Protein AF-A0AAE9Z186-F1 (afdb_monomer)

Mean predicted aligned error: 13.54 Å

Organism: NCBI:txid137584

Foldseek 3Di:
DPPPPVPVVVVVVVVVVVVPPVPLADDPVVVVVLVVVLVVLVVVLVVCPPPVVSNVVSVVCSCVSPPPVCVVVVVVNCVRCVCVVVVVVVVVVVVVVVVVD

Structure (mmCIF, N/CA/C/O backbone):
data_AF-A0AAE9Z186-F1
#
_entry.id   AF-A0AAE9Z186-F1
#
loop_
_atom_site.group_PDB
_atom_site.id
_atom_site.type_symbol
_atom_site.label_atom_id
_atom_site.label_alt_id
_atom_site.label_comp_id
_atom_site.label_asym_id
_atom_site.label_entity_id
_atom_site.label_seq_id
_atom_site.pdbx_PDB_ins_code
_atom_site.Cartn_x
_atom_site.Cartn_y
_atom_site.Cartn_z
_atom_site.occupancy
_atom_site.B_iso_or_equiv
_atom_site.auth_seq_id
_atom_site.auth_comp_id
_atom_site.auth_asym_id
_atom_site.auth_atom_id
_atom_site.pdbx_PDB_model_num
ATOM 1 N N . MET A 1 1 ? 12.172 41.454 -41.026 1.00 46.22 1 MET A N 1
ATOM 2 C CA . MET A 1 1 ? 11.458 40.318 -40.397 1.00 46.22 1 MET A CA 1
ATOM 3 C C . MET A 1 1 ? 12.463 39.201 -40.110 1.00 46.22 1 MET A C 1
ATOM 5 O O . MET A 1 1 ? 12.805 38.477 -41.027 1.00 46.22 1 MET A O 1
ATOM 9 N N . LYS A 1 2 ? 13.048 39.129 -38.901 1.00 54.12 2 LYS A N 1
ATOM 10 C CA . LYS A 1 2 ? 14.078 38.118 -38.538 1.00 54.12 2 LYS A CA 1
ATOM 11 C C . LYS A 1 2 ? 14.014 37.647 -37.068 1.00 54.12 2 LYS A C 1
ATOM 13 O O . LYS A 1 2 ? 14.946 37.026 -36.5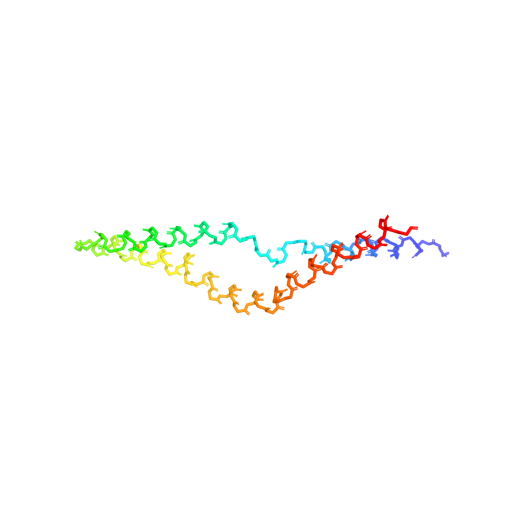84 1.00 54.12 2 LYS A O 1
ATOM 18 N N . LYS A 1 3 ? 12.929 37.945 -36.336 1.00 55.31 3 LYS A N 1
ATOM 19 C CA . LYS A 1 3 ? 12.795 37.603 -34.900 1.00 55.31 3 LYS A CA 1
ATOM 20 C C . LYS A 1 3 ? 12.106 36.252 -34.640 1.00 55.31 3 LYS A C 1
ATOM 22 O O . LYS A 1 3 ? 12.105 35.783 -33.513 1.00 55.31 3 LYS A O 1
ATOM 27 N N . SER A 1 4 ? 11.556 35.617 -35.679 1.00 55.81 4 SER A N 1
ATOM 28 C CA . SER A 1 4 ? 10.739 34.399 -35.540 1.00 55.81 4 SER A CA 1
ATOM 29 C C . SER A 1 4 ? 11.536 33.088 -35.494 1.00 55.81 4 SER A C 1
ATOM 31 O O . SER A 1 4 ? 10.965 32.047 -35.197 1.00 55.81 4 SER A O 1
ATOM 33 N N . VAL A 1 5 ? 12.844 33.117 -35.781 1.00 57.84 5 VAL A N 1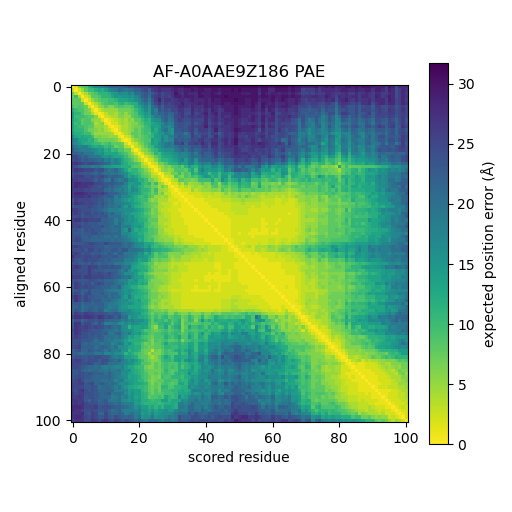
ATOM 34 C CA . VAL A 1 5 ? 13.667 31.897 -35.940 1.00 57.84 5 VAL A CA 1
ATOM 35 C C . VAL A 1 5 ? 14.163 31.341 -34.594 1.00 57.84 5 VAL A C 1
ATOM 37 O O . VAL A 1 5 ? 14.453 30.157 -34.484 1.00 57.84 5 VAL A O 1
ATOM 40 N N . LEU A 1 6 ? 14.184 32.159 -33.536 1.00 57.72 6 LEU A N 1
ATOM 41 C CA . LEU A 1 6 ? 14.652 31.761 -32.198 1.00 57.72 6 LEU A CA 1
ATOM 42 C C . LEU A 1 6 ? 13.579 31.104 -31.310 1.00 57.72 6 LEU A C 1
ATOM 44 O O . LEU A 1 6 ? 13.909 30.590 -30.247 1.00 57.72 6 LEU A O 1
ATOM 48 N N . VAL A 1 7 ? 12.308 31.100 -31.722 1.00 61.34 7 VAL A N 1
ATOM 49 C CA . VAL A 1 7 ? 11.203 30.573 -30.895 1.00 61.34 7 VAL A CA 1
ATOM 50 C C . VAL A 1 7 ? 11.075 29.046 -31.015 1.00 61.34 7 VAL A C 1
ATOM 52 O O . VAL A 1 7 ? 10.743 28.370 -30.046 1.00 61.34 7 VAL A O 1
ATOM 55 N N . VAL A 1 8 ? 11.403 28.487 -32.183 1.00 64.19 8 VAL A N 1
ATOM 56 C CA . VAL A 1 8 ? 11.242 27.054 -32.493 1.00 64.19 8 VAL A CA 1
ATOM 57 C C . VAL A 1 8 ? 12.179 26.133 -31.685 1.00 64.19 8 VAL A C 1
ATOM 59 O O . VAL A 1 8 ? 11.689 25.130 -31.166 1.00 64.19 8 VAL A O 1
ATOM 62 N N . PRO A 1 9 ? 13.481 26.444 -31.493 1.00 64.06 9 PRO A N 1
ATOM 63 C CA . PRO A 1 9 ? 14.376 25.572 -30.724 1.00 64.06 9 PRO A CA 1
ATOM 64 C C . PRO A 1 9 ? 14.013 25.519 -29.234 1.00 64.06 9 PRO A C 1
ATOM 66 O O . PRO A 1 9 ? 14.160 24.483 -28.594 1.00 64.06 9 PRO A O 1
ATOM 69 N N . SER A 1 10 ? 13.497 26.627 -28.692 1.00 62.97 10 SER A N 1
ATOM 70 C CA . SER A 1 10 ? 13.111 26.743 -27.280 1.00 62.97 10 SER A CA 1
ATOM 71 C C . SER A 1 10 ? 11.877 25.895 -26.947 1.00 62.97 10 SER A C 1
ATOM 73 O O . SER A 1 10 ? 11.783 25.315 -25.868 1.00 62.97 10 SER A O 1
ATOM 75 N N . LEU A 1 11 ? 10.952 25.754 -27.902 1.00 67.56 11 LEU A N 1
ATOM 76 C CA . LEU A 1 11 ? 9.772 24.909 -27.738 1.00 67.56 11 LEU A CA 1
ATOM 77 C C . LEU A 1 11 ? 10.150 23.418 -27.696 1.00 67.56 11 LEU A C 1
ATOM 79 O O . LEU A 1 11 ? 9.680 22.696 -26.826 1.00 67.56 11 LEU A O 1
ATOM 83 N N . LEU A 1 12 ? 11.061 22.967 -28.563 1.00 66.56 12 LEU A N 1
ATOM 84 C CA . LEU A 1 12 ? 11.516 21.568 -28.601 1.00 66.56 12 LEU A CA 1
ATOM 85 C C . LEU A 1 12 ? 12.202 21.121 -27.296 1.00 66.56 12 LEU A C 1
ATOM 87 O O . LEU A 1 12 ? 12.007 19.988 -26.863 1.00 66.56 12 LEU A O 1
ATOM 91 N N . LEU A 1 13 ? 12.940 22.019 -26.635 1.00 67.25 13 LEU A N 1
ATOM 92 C CA . LEU A 1 13 ? 13.570 21.758 -25.334 1.00 67.25 13 LEU A CA 1
ATOM 93 C C . LEU A 1 13 ? 12.545 21.569 -24.203 1.00 67.25 13 LEU A C 1
ATOM 95 O O . LEU A 1 13 ? 12.767 20.759 -23.307 1.00 67.25 13 LEU A O 1
ATOM 99 N N . MET A 1 14 ? 11.403 22.263 -24.260 1.00 65.38 14 MET A N 1
ATOM 100 C CA . MET A 1 14 ? 10.333 22.121 -23.264 1.00 65.38 14 MET A CA 1
ATOM 101 C C . MET A 1 14 ? 9.558 20.803 -23.415 1.00 65.38 14 MET A C 1
ATOM 103 O O . MET A 1 14 ? 9.147 20.220 -22.414 1.00 65.38 14 MET A O 1
ATOM 107 N N . LEU A 1 15 ? 9.390 20.293 -24.642 1.00 63.56 15 LEU A N 1
ATOM 108 C CA . LEU A 1 15 ? 8.703 19.015 -24.880 1.00 63.56 15 LEU A CA 1
ATOM 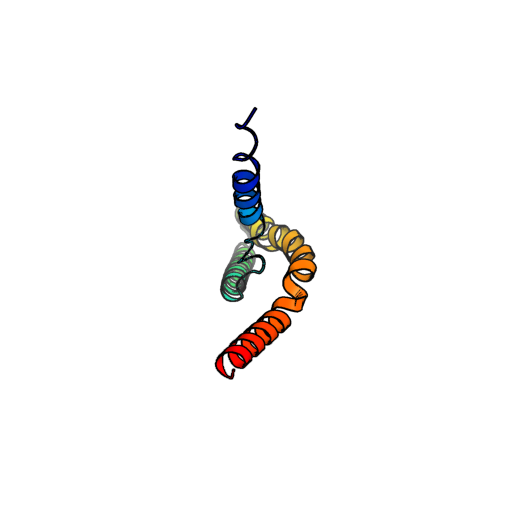109 C C . LEU A 1 15 ? 9.526 17.787 -24.447 1.00 63.56 15 LEU A C 1
ATOM 111 O O . LEU A 1 15 ? 8.940 16.764 -24.096 1.00 63.56 15 LEU A O 1
ATOM 115 N N . ALA A 1 16 ? 10.859 17.880 -24.414 1.00 62.25 16 ALA A N 1
ATOM 116 C CA . ALA A 1 16 ? 11.719 16.787 -23.949 1.00 62.25 16 ALA A CA 1
ATOM 117 C C . ALA A 1 16 ? 11.579 16.510 -22.436 1.00 62.25 16 ALA A C 1
ATOM 119 O O . ALA A 1 16 ? 11.767 15.377 -21.997 1.00 62.25 16 ALA A O 1
ATOM 120 N N . GLY A 1 17 ? 11.188 17.514 -21.642 1.00 60.16 17 GLY A N 1
ATOM 121 C CA . GLY A 1 17 ? 10.996 17.376 -20.193 1.00 60.16 17 GLY A CA 1
ATOM 122 C C . GLY A 1 17 ? 9.760 16.563 -19.786 1.00 60.16 17 GLY A C 1
ATOM 123 O O . GLY A 1 17 ? 9.737 16.001 -18.696 1.00 60.16 17 GLY A O 1
ATOM 124 N N . CYS A 1 18 ? 8.747 16.450 -20.653 1.00 60.78 18 CYS A N 1
ATOM 125 C CA . CYS A 1 18 ? 7.528 15.685 -20.359 1.00 60.78 18 CYS A CA 1
ATOM 126 C C . CYS A 1 18 ? 7.648 14.180 -20.654 1.00 60.78 18 CYS A C 1
ATOM 128 O O . CYS A 1 18 ? 6.797 13.417 -20.206 1.00 60.78 18 CYS A O 1
ATOM 130 N N . ALA A 1 19 ? 8.673 13.741 -21.394 1.00 57.19 19 ALA A N 1
ATOM 131 C CA . ALA A 1 19 ? 8.864 12.330 -21.753 1.00 57.19 19 ALA A CA 1
ATOM 132 C C . ALA A 1 19 ? 9.729 11.548 -20.743 1.00 57.19 19 ALA A C 1
ATOM 134 O O . ALA A 1 19 ? 9.761 10.318 -20.776 1.00 57.19 19 ALA A O 1
ATOM 135 N N . ALA A 1 20 ? 10.417 12.238 -19.829 1.00 53.56 20 ALA A N 1
ATOM 136 C CA . ALA A 1 20 ? 11.290 11.625 -18.834 1.00 53.56 20 ALA A CA 1
ATOM 137 C C . ALA A 1 20 ? 10.492 11.114 -17.621 1.00 53.56 20 ALA A C 1
ATOM 139 O O . ALA A 1 20 ? 10.564 11.662 -16.524 1.00 53.56 20 ALA A O 1
ATOM 140 N N . GLN A 1 21 ? 9.724 10.038 -17.801 1.00 57.94 21 GLN A N 1
ATOM 141 C CA . GLN A 1 21 ? 9.130 9.297 -16.686 1.00 57.94 21 GLN A CA 1
ATOM 142 C C . GLN A 1 21 ? 10.042 8.123 -16.295 1.00 57.94 21 GLN A C 1
ATOM 144 O O . GLN A 1 21 ? 9.666 6.958 -16.395 1.00 57.94 21 GLN A O 1
ATOM 149 N N . GLU A 1 22 ? 11.265 8.420 -15.837 1.00 54.72 22 GLU A N 1
ATOM 150 C CA . GLU A 1 22 ? 12.283 7.400 -15.504 1.00 54.72 22 GLU A CA 1
ATOM 151 C C . GLU A 1 22 ? 11.860 6.427 -14.384 1.00 54.72 22 GLU A C 1
ATOM 153 O O . GLU A 1 22 ? 12.467 5.374 -14.192 1.00 54.72 22 GLU A O 1
ATOM 158 N N . LYS A 1 23 ? 10.785 6.740 -13.652 1.00 56.91 23 LYS A N 1
ATOM 159 C CA . LYS A 1 23 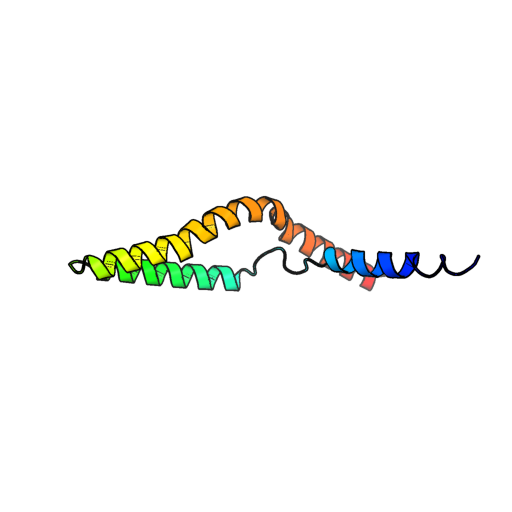? 10.236 5.915 -12.566 1.00 56.91 23 LYS A CA 1
ATOM 160 C C . LYS A 1 23 ? 8.747 5.610 -12.745 1.00 56.91 23 LYS A C 1
ATOM 162 O O . LYS A 1 23 ? 7.993 5.626 -11.781 1.00 56.91 23 LYS A O 1
ATOM 167 N N . ALA A 1 24 ? 8.306 5.328 -13.974 1.00 58.88 24 ALA A N 1
ATOM 168 C CA . ALA A 1 24 ? 6.916 4.926 -14.251 1.00 58.88 24 ALA A CA 1
ATOM 169 C C . ALA A 1 24 ? 6.488 3.640 -13.509 1.00 58.88 24 ALA A C 1
ATOM 171 O O . ALA A 1 24 ? 5.303 3.404 -13.284 1.00 58.88 24 ALA A O 1
ATOM 172 N N . CYS A 1 25 ? 7.458 2.820 -13.103 1.00 67.50 25 CYS A N 1
ATOM 173 C CA . CYS A 1 25 ? 7.232 1.549 -12.433 1.00 67.50 25 CYS A CA 1
ATOM 174 C C . CYS A 1 25 ? 7.814 1.565 -11.027 1.00 67.50 25 CYS A C 1
ATOM 176 O O . CYS A 1 25 ? 9.008 1.841 -10.878 1.00 67.50 25 CYS A O 1
ATOM 178 N N . GLU A 1 26 ? 7.013 1.183 -10.032 1.00 63.19 26 GLU A N 1
ATOM 179 C CA . GLU A 1 26 ? 7.445 1.142 -8.634 1.00 63.19 26 GLU A CA 1
ATOM 180 C C . GLU A 1 26 ? 8.665 0.229 -8.431 1.00 63.19 26 GLU A C 1
ATOM 182 O O . GLU A 1 26 ? 8.928 -0.713 -9.197 1.00 63.19 26 GLU A O 1
ATOM 187 N N . ASP A 1 27 ? 9.449 0.566 -7.409 1.00 64.38 27 ASP A N 1
ATOM 188 C CA . ASP A 1 27 ? 10.517 -0.288 -6.911 1.00 64.38 27 ASP A CA 1
ATOM 189 C C . ASP A 1 27 ? 9.912 -1.381 -6.019 1.00 64.38 27 ASP A C 1
ATOM 191 O O . ASP A 1 27 ? 9.032 -1.126 -5.195 1.00 64.38 27 ASP A O 1
ATOM 195 N N . ILE A 1 28 ? 10.387 -2.612 -6.191 1.00 61.91 28 ILE A N 1
ATOM 196 C CA . ILE A 1 28 ? 9.885 -3.806 -5.501 1.00 61.91 28 ILE A CA 1
ATOM 197 C C . ILE A 1 28 ? 10.071 -3.664 -3.980 1.00 61.91 28 ILE A C 1
ATOM 199 O O . ILE A 1 28 ? 9.259 -4.158 -3.197 1.00 61.91 28 ILE A O 1
ATOM 203 N N . THR A 1 29 ? 11.111 -2.943 -3.559 1.00 65.94 29 THR A N 1
ATOM 204 C CA . THR A 1 29 ? 11.404 -2.630 -2.154 1.00 65.94 29 THR A CA 1
ATOM 205 C C . THR A 1 29 ? 10.291 -1.794 -1.514 1.00 65.94 29 THR A C 1
ATOM 207 O O . THR A 1 29 ? 9.742 -2.199 -0.489 1.00 65.94 29 THR A O 1
ATOM 210 N N . LEU A 1 30 ? 9.862 -0.711 -2.169 1.00 70.06 30 LEU A N 1
ATOM 211 C CA . LEU A 1 30 ? 8.773 0.163 -1.719 1.00 70.06 30 LEU A CA 1
ATOM 212 C C . LEU A 1 30 ? 7.448 -0.606 -1.577 1.00 70.06 30 LEU A C 1
ATOM 214 O O . LEU A 1 30 ? 6.730 -0.467 -0.585 1.00 70.06 30 LEU A O 1
ATOM 218 N N . VAL A 1 31 ? 7.150 -1.476 -2.546 1.00 69.94 31 VAL A N 1
ATOM 219 C CA . VAL A 1 31 ? 5.953 -2.331 -2.515 1.00 69.94 31 VAL A CA 1
ATOM 220 C C . VAL A 1 31 ? 5.997 -3.289 -1.321 1.00 69.94 31 VAL A C 1
ATOM 222 O O . VAL A 1 31 ? 4.982 -3.504 -0.655 1.00 69.94 31 VAL A O 1
ATOM 225 N N . SER A 1 32 ? 7.169 -3.846 -1.005 1.00 71.56 32 SER A N 1
ATOM 226 C CA . SER A 1 32 ? 7.327 -4.766 0.125 1.00 71.56 32 SER A CA 1
ATOM 227 C C . SER A 1 32 ? 7.114 -4.086 1.484 1.00 71.56 32 SER A C 1
ATOM 229 O O . SER A 1 32 ? 6.442 -4.652 2.349 1.00 71.56 32 SER A O 1
ATOM 231 N N . GLU A 1 33 ? 7.594 -2.851 1.653 1.00 80.69 33 GLU A N 1
ATOM 232 C CA . GLU A 1 33 ? 7.383 -2.058 2.869 1.00 80.69 33 GLU A CA 1
ATOM 233 C C . GLU A 1 33 ? 5.901 -1.720 3.064 1.00 80.69 33 GLU A C 1
ATOM 235 O O . GLU A 1 33 ? 5.351 -1.904 4.154 1.00 80.69 33 GLU A O 1
ATOM 240 N N . GLN A 1 34 ? 5.215 -1.313 1.994 1.00 76.12 34 GLN A N 1
ATOM 241 C CA . GLN A 1 34 ? 3.787 -1.003 2.044 1.00 76.12 34 GLN A CA 1
ATOM 242 C C . GLN A 1 34 ? 2.953 -2.244 2.421 1.00 76.12 34 GLN A C 1
ATOM 244 O O . GLN A 1 34 ? 2.037 -2.162 3.244 1.00 76.12 34 GLN A O 1
ATOM 249 N N . ILE A 1 35 ? 3.309 -3.430 1.910 1.00 84.62 35 ILE A N 1
ATOM 250 C CA . ILE A 1 35 ? 2.671 -4.700 2.300 1.00 84.62 35 ILE A CA 1
ATOM 251 C C . ILE A 1 35 ? 2.894 -4.999 3.787 1.00 84.62 35 ILE A C 1
ATOM 253 O O . ILE A 1 35 ? 1.953 -5.399 4.480 1.00 84.62 35 ILE A O 1
ATOM 257 N N . GLN A 1 36 ? 4.111 -4.798 4.302 1.00 88.12 36 GLN A N 1
ATOM 258 C CA . GLN A 1 36 ? 4.412 -5.010 5.720 1.00 88.12 36 GLN A CA 1
ATOM 259 C C . GLN A 1 36 ? 3.587 -4.087 6.623 1.00 88.12 36 GLN A C 1
ATOM 261 O O . GLN A 1 36 ? 3.041 -4.544 7.634 1.00 88.12 36 GLN A O 1
ATOM 266 N N . GLN A 1 37 ? 3.430 -2.816 6.245 1.00 89.38 37 GLN A N 1
ATOM 267 C CA . GLN A 1 37 ? 2.586 -1.868 6.973 1.00 89.38 37 GLN A CA 1
ATOM 268 C C . GLN A 1 37 ? 1.118 -2.311 6.987 1.00 89.38 37 GLN A C 1
ATOM 270 O O . GLN A 1 37 ? 0.492 -2.353 8.049 1.00 89.38 37 GLN A O 1
ATOM 275 N N . CYS A 1 38 ? 0.588 -2.749 5.845 1.00 92.31 38 CYS A N 1
ATOM 276 C CA . CYS A 1 38 ? -0.779 -3.256 5.748 1.00 92.31 38 CYS A CA 1
ATOM 277 C C . CYS A 1 38 ? -1.014 -4.515 6.597 1.00 92.31 38 CYS A C 1
ATOM 279 O O . CYS A 1 38 ? -2.045 -4.637 7.265 1.00 92.31 38 CYS A O 1
ATOM 281 N N . GLN A 1 39 ? -0.044 -5.433 6.643 1.00 93.12 39 GLN A N 1
ATOM 282 C CA . GLN A 1 39 ? -0.104 -6.604 7.523 1.00 93.12 39 GLN A CA 1
ATOM 283 C C . GLN A 1 39 ? -0.076 -6.212 9.005 1.00 93.12 39 GLN A C 1
ATOM 285 O O . GLN A 1 39 ? -0.803 -6.788 9.820 1.00 93.12 39 GLN A O 1
ATOM 290 N N . ALA A 1 40 ? 0.748 -5.230 9.376 1.00 95.56 40 ALA A N 1
ATOM 291 C CA . ALA A 1 40 ? 0.779 -4.714 10.738 1.00 95.56 40 ALA A CA 1
ATOM 292 C C . ALA A 1 40 ? -0.574 -4.095 11.131 1.00 95.56 40 ALA A C 1
ATOM 294 O O . ALA A 1 40 ? -1.056 -4.351 12.237 1.00 95.56 40 ALA A O 1
ATOM 295 N N . LEU A 1 41 ? -1.218 -3.354 10.223 1.00 95.19 41 LEU A N 1
ATOM 296 C CA . LEU A 1 41 ? -2.535 -2.759 10.450 1.00 95.19 41 LEU A CA 1
ATOM 297 C C . LEU A 1 41 ? -3.623 -3.825 10.660 1.00 95.19 41 LEU A C 1
ATOM 299 O O . LEU A 1 41 ? -4.389 -3.740 11.620 1.00 95.19 41 LEU A O 1
ATOM 303 N N . GLN A 1 42 ? -3.643 -4.888 9.847 1.00 94.94 42 GLN A N 1
ATOM 304 C CA . GLN A 1 42 ? -4.576 -6.008 10.038 1.00 94.94 42 GLN A CA 1
ATOM 305 C C . GLN A 1 42 ? -4.421 -6.674 11.410 1.00 94.94 42 GLN A C 1
ATOM 307 O O . GLN A 1 42 ? -5.413 -6.976 12.079 1.00 94.94 42 GLN A O 1
ATOM 312 N N . ARG A 1 43 ? -3.180 -6.863 11.878 1.00 96.50 43 ARG A N 1
ATOM 313 C CA . ARG A 1 43 ? -2.923 -7.397 13.227 1.00 96.50 43 ARG A CA 1
ATOM 314 C C . ARG A 1 43 ? -3.464 -6.465 14.314 1.00 96.50 43 ARG A C 1
ATOM 316 O O . ARG A 1 43 ? -3.959 -6.951 15.329 1.00 96.50 43 ARG A O 1
ATOM 323 N N . GLN A 1 44 ? -3.390 -5.148 14.122 1.00 96.06 44 GLN A N 1
ATOM 324 C CA . GLN A 1 44 ? -3.954 -4.172 15.060 1.00 96.06 44 GLN A CA 1
ATOM 325 C C . GLN A 1 44 ? -5.488 -4.218 15.083 1.00 96.06 44 GLN A C 1
ATOM 327 O O . GLN A 1 44 ? -6.068 -4.246 16.167 1.00 96.06 44 GLN A O 1
ATOM 332 N N . ILE A 1 45 ? -6.143 -4.330 13.921 1.00 96.00 45 ILE A N 1
ATOM 333 C CA . ILE A 1 45 ? -7.604 -4.504 13.816 1.00 96.00 45 ILE A CA 1
ATOM 334 C C . ILE A 1 45 ? -8.060 -5.762 14.568 1.00 96.00 45 ILE A C 1
ATOM 336 O O . ILE A 1 45 ? -9.026 -5.719 15.335 1.00 96.00 45 ILE A O 1
ATOM 340 N N . ALA A 1 46 ? -7.344 -6.879 14.401 1.00 95.25 46 ALA A N 1
ATOM 341 C CA . ALA A 1 46 ? -7.638 -8.125 15.109 1.00 95.25 46 ALA A CA 1
ATOM 342 C C . ALA A 1 46 ? -7.499 -7.975 16.637 1.00 95.25 46 ALA A C 1
ATOM 344 O O . ALA A 1 46 ? -8.320 -8.495 17.394 1.00 95.25 46 ALA A O 1
ATOM 345 N N . LYS A 1 47 ? -6.495 -7.215 17.096 1.00 96.62 47 LYS A N 1
ATOM 346 C CA . LYS A 1 47 ? -6.262 -6.920 18.520 1.00 96.62 47 LYS A CA 1
ATOM 347 C C . LYS A 1 47 ? -7.242 -5.898 19.109 1.00 96.62 47 LYS A C 1
ATOM 349 O O . LYS A 1 47 ? -7.411 -5.872 20.323 1.00 96.62 47 LYS A O 1
ATOM 354 N N . ALA A 1 48 ? -7.921 -5.090 18.293 1.00 95.44 48 ALA A N 1
ATOM 355 C CA . ALA A 1 48 ? -8.880 -4.072 18.741 1.00 95.44 48 ALA A CA 1
ATOM 356 C C . ALA A 1 48 ? -10.264 -4.636 19.143 1.00 95.44 48 ALA A C 1
ATOM 358 O O . ALA A 1 48 ? -11.242 -3.892 19.249 1.00 95.44 48 ALA A O 1
ATOM 359 N N . LYS A 1 49 ? -10.378 -5.951 19.378 1.00 90.19 49 LYS A N 1
ATOM 360 C CA . LYS A 1 49 ? -11.627 -6.597 19.805 1.00 90.19 49 LYS A CA 1
ATOM 361 C C . LYS A 1 49 ? -12.153 -5.957 21.097 1.00 90.19 49 LYS A C 1
ATOM 363 O O . LYS A 1 49 ? -11.407 -5.748 22.047 1.00 90.19 49 LYS A O 1
ATOM 368 N N . GLY A 1 50 ? -13.447 -5.640 21.120 1.00 91.31 50 GLY A N 1
ATOM 369 C CA . GLY A 1 50 ? -14.088 -4.986 22.267 1.00 91.31 50 GLY A CA 1
ATOM 370 C C . GLY A 1 50 ? -13.842 -3.476 22.368 1.00 91.31 50 GLY A C 1
ATOM 371 O O . GLY A 1 50 ? -14.302 -2.862 23.324 1.00 91.31 50 GLY A O 1
ATOM 372 N N . LYS A 1 51 ? -13.166 -2.856 21.389 1.00 96.94 51 LYS A N 1
ATOM 373 C CA . LYS A 1 51 ? -12.991 -1.397 21.290 1.00 96.94 51 LYS A CA 1
ATOM 374 C C . LYS A 1 51 ? -13.565 -0.888 19.959 1.00 96.94 51 LYS A C 1
ATOM 376 O O . LYS A 1 51 ? -12.792 -0.666 19.029 1.00 96.94 51 LYS A O 1
ATOM 381 N N . PRO A 1 52 ? -14.899 -0.714 19.843 1.00 93.81 52 PRO A N 1
ATOM 382 C CA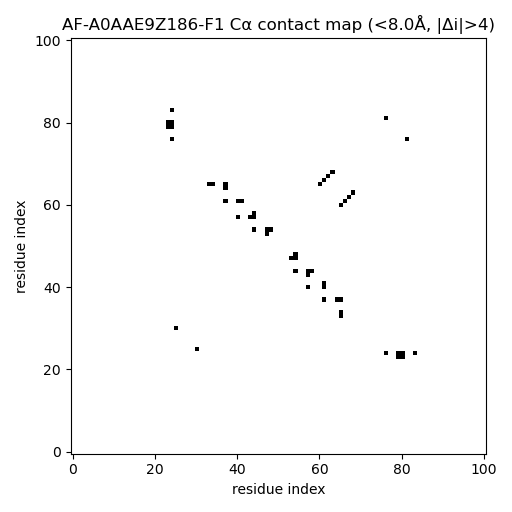 . PRO A 1 52 ? -15.562 -0.432 18.567 1.00 93.81 52 PRO A CA 1
ATOM 383 C C . PRO A 1 52 ? -15.003 0.796 17.845 1.00 93.81 52 PRO A C 1
ATOM 385 O O . PRO A 1 52 ? -14.600 0.676 16.699 1.00 93.81 52 PRO A O 1
ATOM 388 N N . ILE A 1 53 ? -14.862 1.931 18.538 1.00 96.06 53 ILE A N 1
ATOM 389 C CA . ILE A 1 53 ? -14.363 3.183 17.940 1.00 96.06 53 ILE A CA 1
ATOM 390 C C . ILE A 1 53 ? -12.941 3.010 17.386 1.00 96.06 53 ILE A C 1
ATOM 392 O O . ILE A 1 53 ? -12.658 3.380 16.250 1.00 96.06 53 ILE A O 1
ATOM 396 N N . LEU A 1 54 ? -12.048 2.395 18.169 1.00 96.12 54 LEU A N 1
ATOM 397 C CA . LEU A 1 54 ? -10.671 2.143 17.740 1.00 96.12 54 LEU A CA 1
ATOM 398 C C . LEU A 1 54 ? -10.627 1.199 16.536 1.00 96.12 54 LEU A C 1
ATOM 400 O O . LEU A 1 54 ? -9.853 1.414 15.607 1.00 96.12 54 LEU A O 1
ATOM 404 N N . ARG A 1 55 ? -11.453 0.150 16.555 1.00 96.00 55 ARG A N 1
ATOM 405 C CA . ARG A 1 55 ? -11.535 -0.805 15.457 1.00 96.00 55 ARG A CA 1
ATOM 406 C C . ARG A 1 55 ? -12.028 -0.130 14.177 1.00 96.00 55 ARG A C 1
ATOM 408 O O . ARG A 1 55 ? -11.381 -0.307 13.153 1.00 96.00 55 ARG A O 1
ATOM 415 N N . THR A 1 56 ? -13.090 0.672 14.252 1.00 96.56 56 THR A N 1
ATOM 416 C CA . THR A 1 56 ? -13.635 1.411 13.104 1.00 96.56 56 THR A CA 1
ATOM 417 C C . THR A 1 56 ? -12.586 2.329 12.485 1.00 96.56 56 THR A C 1
ATOM 419 O O . THR A 1 56 ? -12.428 2.341 11.269 1.00 96.56 56 THR A O 1
ATOM 422 N N . GLU A 1 57 ? -11.812 3.054 13.296 1.00 97.19 57 GLU A N 1
ATOM 423 C CA . GLU A 1 57 ? -10.759 3.924 12.758 1.00 97.19 57 GLU A CA 1
ATOM 424 C C . GLU A 1 57 ? -9.596 3.152 12.128 1.00 97.19 57 GLU A C 1
ATOM 426 O O . GLU A 1 57 ? -9.065 3.561 11.096 1.00 97.19 57 GLU A O 1
ATOM 431 N N . LEU A 1 58 ? -9.202 2.017 12.712 1.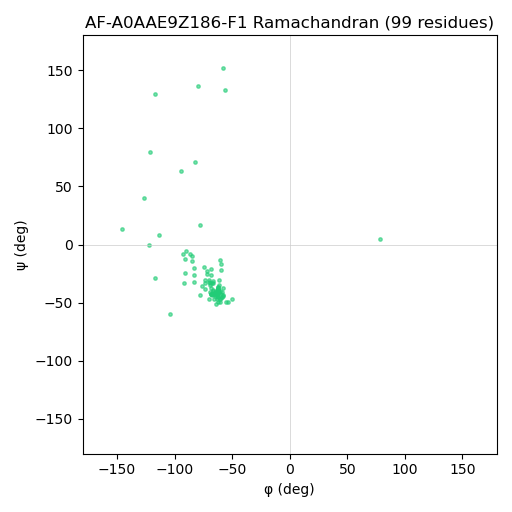00 96.94 58 LEU A N 1
ATOM 432 C CA . LEU A 1 58 ? -8.176 1.156 12.122 1.00 96.94 58 LEU A CA 1
ATOM 433 C C . LEU A 1 58 ? -8.653 0.525 10.804 1.00 96.94 58 LEU A C 1
ATOM 435 O O . LEU A 1 58 ? -7.876 0.455 9.855 1.00 96.94 58 LEU A O 1
ATOM 439 N N . GLU A 1 59 ? -9.916 0.101 10.725 1.00 95.56 59 GLU A N 1
ATOM 440 C CA . GLU A 1 59 ? -10.537 -0.414 9.497 1.00 95.56 59 GLU A CA 1
ATOM 441 C C . GLU A 1 59 ? -10.632 0.675 8.420 1.00 95.56 59 GLU A C 1
ATOM 443 O O . GLU A 1 59 ? -10.283 0.426 7.268 1.00 95.56 59 GLU A O 1
ATOM 448 N N . ARG A 1 60 ? -10.998 1.906 8.798 1.00 95.69 60 ARG A N 1
ATOM 449 C CA . ARG A 1 60 ? -11.009 3.062 7.892 1.00 95.69 60 ARG A CA 1
ATOM 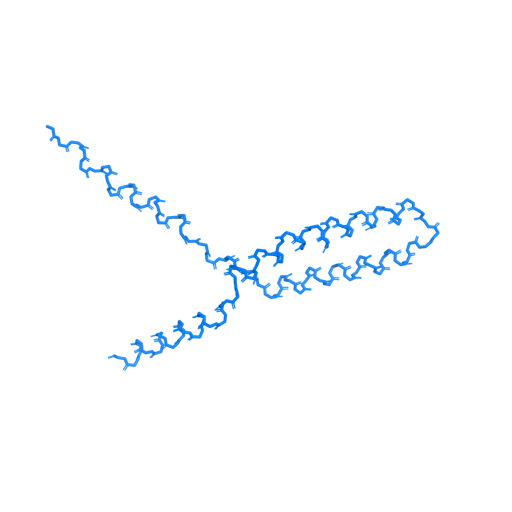450 C C . ARG A 1 60 ? -9.617 3.347 7.321 1.00 95.69 60 ARG A C 1
ATOM 452 O O . ARG A 1 60 ? -9.485 3.542 6.116 1.00 95.69 60 ARG A O 1
ATOM 459 N N . ARG A 1 61 ? -8.578 3.344 8.166 1.00 94.19 61 ARG A N 1
ATOM 460 C CA . ARG A 1 61 ? -7.181 3.508 7.719 1.00 94.19 61 ARG A CA 1
ATOM 461 C C . ARG A 1 61 ? -6.736 2.369 6.809 1.00 94.19 61 ARG A C 1
ATOM 463 O O . ARG A 1 61 ? -6.115 2.628 5.790 1.00 94.19 61 ARG A O 1
ATOM 470 N N . TYR A 1 62 ? -7.090 1.124 7.133 1.00 94.31 62 TYR A N 1
ATOM 471 C CA . TYR A 1 62 ? -6.775 -0.021 6.276 1.00 94.31 62 TYR A CA 1
ATOM 472 C C . TYR A 1 62 ? -7.378 0.140 4.882 1.00 94.31 62 TYR A C 1
ATOM 474 O O . TYR A 1 62 ? -6.692 -0.079 3.888 1.00 94.31 62 TYR A O 1
ATOM 482 N N . GLN A 1 63 ? -8.643 0.549 4.809 1.00 91.75 63 GLN A N 1
ATOM 483 C CA . GLN A 1 63 ? -9.321 0.735 3.536 1.00 91.75 63 GLN A CA 1
ATOM 484 C C . GLN A 1 63 ? -8.618 1.797 2.681 1.00 91.75 63 GLN A C 1
ATOM 486 O O . GLN A 1 63 ? -8.259 1.518 1.540 1.00 91.75 63 GLN A O 1
ATOM 491 N N . GLN A 1 64 ? -8.328 2.964 3.261 1.00 89.88 64 GLN A N 1
ATOM 492 C CA . GLN A 1 64 ? -7.655 4.050 2.548 1.00 89.88 64 GLN A CA 1
ATOM 493 C C . GLN A 1 64 ? -6.231 3.681 2.121 1.00 89.88 64 GLN A C 1
ATOM 495 O O . GLN A 1 64 ? -5.885 3.814 0.950 1.00 89.88 64 GLN A O 1
ATOM 500 N N . ASP A 1 65 ? -5.416 3.186 3.053 1.00 88.25 65 ASP A N 1
ATOM 501 C CA . ASP A 1 65 ? -3.972 3.058 2.843 1.00 88.25 65 ASP A CA 1
ATOM 502 C C . ASP A 1 65 ? -3.596 1.776 2.078 1.00 88.25 65 ASP A C 1
ATOM 504 O O . ASP A 1 65 ? -2.558 1.724 1.411 1.00 88.25 65 ASP A O 1
ATOM 508 N N . CYS A 1 66 ? -4.424 0.727 2.169 1.00 88.44 66 CYS A N 1
ATOM 509 C CA . CYS A 1 66 ? -4.087 -0.610 1.673 1.00 88.44 66 CYS A CA 1
ATOM 510 C C . CYS A 1 66 ? -4.980 -1.124 0.544 1.00 88.44 66 CYS A C 1
ATOM 512 O O . CYS A 1 66 ? -4.508 -1.957 -0.239 1.00 88.44 66 CYS A O 1
ATOM 514 N N . VAL A 1 67 ? -6.243 -0.690 0.478 1.00 87.25 67 VAL A N 1
ATOM 515 C CA . VAL A 1 67 ? -7.220 -1.185 -0.504 1.00 87.25 67 VAL A CA 1
ATOM 516 C C . VAL A 1 67 ? -7.424 -0.159 -1.608 1.00 87.25 67 VAL A C 1
ATOM 518 O O . VAL A 1 67 ? -7.105 -0.447 -2.758 1.00 87.25 67 VAL A O 1
ATOM 521 N N . ASP A 1 68 ? -7.868 1.047 -1.262 1.00 85.19 68 ASP A N 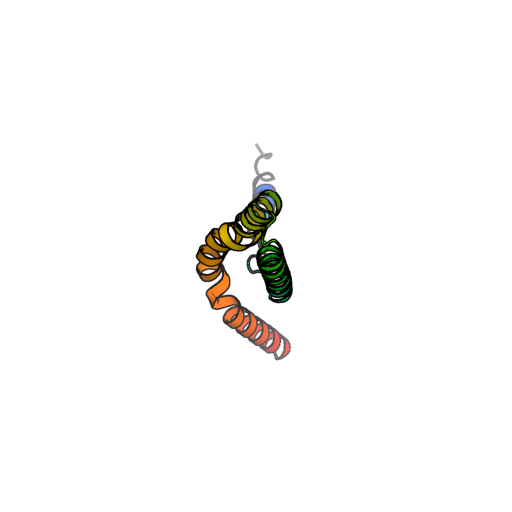1
ATOM 522 C CA . ASP A 1 68 ? -8.250 2.066 -2.241 1.00 85.19 68 ASP A CA 1
ATOM 523 C C . ASP A 1 68 ? -7.036 2.534 -3.059 1.00 85.19 68 ASP A C 1
ATOM 525 O O . ASP A 1 68 ? -7.106 2.604 -4.284 1.00 85.19 68 ASP A O 1
ATOM 529 N N . ILE A 1 69 ? -5.883 2.756 -2.412 1.00 76.12 69 ILE A N 1
ATOM 530 C CA . ILE A 1 69 ? -4.634 3.108 -3.112 1.00 76.12 69 ILE A CA 1
ATOM 531 C C . ILE A 1 69 ? -4.195 2.005 -4.087 1.00 76.12 69 ILE A C 1
ATOM 533 O O . ILE A 1 69 ? -3.739 2.310 -5.189 1.00 76.12 69 ILE A O 1
ATOM 537 N N . ARG A 1 70 ? -4.324 0.723 -3.712 1.00 72.19 70 ARG A N 1
ATOM 538 C CA . ARG A 1 70 ? -3.904 -0.385 -4.584 1.00 72.19 70 ARG A CA 1
ATOM 539 C C . ARG A 1 70 ? -4.877 -0.663 -5.716 1.00 72.19 70 ARG A C 1
ATOM 541 O O . ARG A 1 70 ? -4.412 -0.972 -6.804 1.00 72.19 70 ARG A O 1
ATOM 548 N N . TYR A 1 71 ? -6.180 -0.515 -5.488 1.00 61.81 71 TYR A N 1
ATOM 549 C CA . TYR A 1 71 ? -7.203 -0.759 -6.505 1.00 61.81 71 TYR A CA 1
ATOM 550 C C . TYR A 1 71 ? -6.926 0.043 -7.786 1.00 61.81 71 TYR A C 1
ATOM 552 O O . TYR A 1 71 ? -6.823 -0.528 -8.866 1.00 61.81 71 TYR A O 1
ATOM 560 N N . TYR A 1 72 ? -6.673 1.348 -7.656 1.00 60.75 72 TYR A N 1
ATOM 561 C CA . TYR A 1 72 ? -6.361 2.195 -8.811 1.00 60.75 72 TYR A CA 1
ATOM 562 C C . TYR A 1 72 ? -4.955 1.962 -9.365 1.00 60.75 72 TYR A C 1
ATOM 564 O O . TYR A 1 72 ? -4.710 2.122 -10.558 1.00 60.75 72 TYR A O 1
ATOM 572 N N . ARG A 1 73 ? -3.997 1.588 -8.518 1.00 66.88 73 ARG A N 1
ATOM 573 C CA . ARG A 1 73 ? -2.605 1.445 -8.947 1.00 66.88 73 ARG A CA 1
ATOM 574 C C . ARG A 1 73 ? -2.362 0.140 -9.701 1.00 66.88 73 ARG A C 1
ATOM 576 O O . ARG A 1 73 ? -1.696 0.162 -10.734 1.00 66.88 73 ARG A O 1
ATOM 583 N N . ASP A 1 74 ? -2.912 -0.971 -9.222 1.00 68.00 74 ASP A N 1
ATOM 584 C CA . ASP A 1 74 ? -2.670 -2.301 -9.785 1.00 68.00 74 ASP A CA 1
ATOM 585 C C . ASP A 1 74 ? -3.311 -2.448 -11.183 1.00 68.00 74 ASP A C 1
ATOM 587 O O . ASP A 1 74 ? -2.705 -3.052 -12.071 1.00 68.00 74 ASP A O 1
ATOM 591 N N . GLU A 1 75 ? -4.470 -1.818 -11.427 1.00 64.81 75 GLU A N 1
ATOM 592 C CA . GLU A 1 75 ? -5.127 -1.793 -12.747 1.00 64.81 75 GLU A CA 1
ATOM 593 C C . GLU A 1 75 ? -4.273 -1.094 -13.823 1.00 64.81 75 GLU A C 1
ATOM 595 O O . GLU A 1 75 ? -4.185 -1.561 -14.961 1.00 64.81 75 GLU A O 1
ATOM 600 N N . HIS A 1 76 ? -3.585 -0.005 -13.471 1.00 65.44 76 HIS A N 1
ATOM 601 C CA . HIS A 1 76 ? -2.767 0.760 -14.417 1.00 65.44 76 HIS A CA 1
ATOM 602 C C . HIS A 1 76 ? -1.305 0.283 -14.488 1.00 65.44 76 HIS A C 1
ATOM 604 O O . HIS A 1 76 ? -0.656 0.439 -15.525 1.00 65.44 76 HIS A O 1
ATOM 610 N N . GLN A 1 77 ? -0.780 -0.350 -13.433 1.00 65.94 77 GLN A N 1
ATOM 611 C CA . GLN A 1 77 ? 0.598 -0.855 -13.384 1.00 65.94 77 GLN A CA 1
ATOM 612 C C . GLN A 1 77 ? 0.874 -1.927 -14.445 1.00 65.94 77 GLN A C 1
ATOM 614 O O . GLN A 1 77 ? 1.942 -1.911 -15.053 1.00 65.94 77 GLN A O 1
ATOM 619 N N . ILE A 1 78 ? -0.065 -2.838 -14.724 1.00 66.88 78 ILE A N 1
ATOM 620 C CA . ILE A 1 78 ? 0.154 -3.910 -15.716 1.00 66.88 78 ILE A CA 1
ATOM 621 C C . ILE A 1 78 ? 0.320 -3.326 -17.126 1.00 66.88 78 ILE A C 1
ATOM 623 O O . ILE A 1 78 ? 1.223 -3.735 -17.860 1.00 66.88 78 ILE A O 1
ATOM 627 N N . ALA A 1 79 ? -0.505 -2.340 -17.482 1.00 64.38 79 ALA A N 1
ATOM 628 C CA . ALA A 1 79 ? -0.450 -1.675 -18.781 1.00 64.38 79 ALA A CA 1
ATOM 629 C C . ALA A 1 79 ? 0.842 -0.860 -18.978 1.00 64.38 79 ALA A C 1
ATOM 631 O O . ALA A 1 79 ? 1.333 -0.755 -20.099 1.00 64.38 79 ALA A O 1
ATOM 632 N N . ILE A 1 80 ? 1.405 -0.311 -17.895 1.00 65.44 80 ILE A N 1
ATOM 633 C CA . ILE A 1 80 ? 2.589 0.562 -17.934 1.00 65.44 80 ILE A CA 1
ATOM 634 C C . ILE A 1 80 ? 3.897 -0.233 -17.757 1.00 65.44 80 ILE A C 1
ATOM 636 O O . ILE A 1 80 ? 4.915 0.111 -18.351 1.00 65.44 80 ILE A O 1
ATOM 640 N N . CYS A 1 81 ? 3.888 -1.315 -16.971 1.00 73.44 81 CYS A N 1
ATOM 641 C CA . CYS A 1 81 ? 5.100 -1.994 -16.49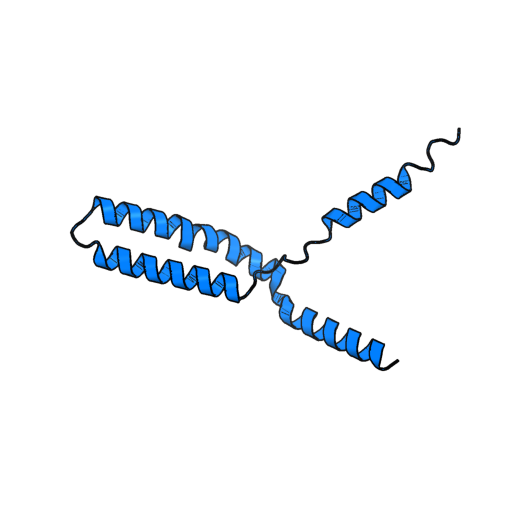5 1.00 73.44 81 CYS A CA 1
ATOM 642 C C . CYS A 1 81 ? 5.211 -3.476 -16.875 1.00 73.44 81 CYS A C 1
ATOM 644 O O . CYS A 1 81 ? 6.222 -4.108 -16.556 1.00 73.44 81 CYS A O 1
ATOM 646 N N . GLY A 1 82 ? 4.229 -4.050 -17.577 1.00 72.00 82 GLY A N 1
ATOM 647 C CA . GLY A 1 82 ? 4.180 -5.484 -17.899 1.00 72.00 82 GLY A CA 1
ATOM 648 C C . GLY A 1 82 ? 5.367 -6.029 -18.713 1.00 72.00 82 GLY A C 1
ATOM 649 O O . GLY A 1 82 ? 5.593 -7.238 -18.747 1.00 72.00 82 GLY A O 1
ATOM 650 N N . ASN A 1 83 ? 6.163 -5.163 -19.348 1.00 76.50 83 ASN A N 1
ATOM 651 C CA . ASN A 1 83 ? 7.362 -5.522 -20.113 1.00 76.50 83 ASN A CA 1
ATOM 652 C C . ASN A 1 83 ? 8.682 -5.011 -19.495 1.00 76.50 83 ASN A C 1
ATOM 654 O O . ASN A 1 83 ? 9.730 -5.185 -20.120 1.00 76.50 83 ASN A O 1
ATOM 658 N N . LYS A 1 84 ? 8.666 -4.446 -18.275 1.00 73.19 84 LYS A N 1
ATOM 659 C CA . LYS A 1 84 ? 9.834 -3.820 -17.615 1.00 73.19 84 LYS A CA 1
ATOM 660 C C . LYS A 1 84 ? 11.077 -4.717 -17.629 1.00 73.19 84 LYS A C 1
ATOM 662 O O . LYS A 1 84 ? 12.157 -4.273 -18.006 1.00 73.19 84 LYS A O 1
ATOM 667 N N . GLU A 1 85 ? 10.925 -5.992 -17.278 1.00 73.50 85 GLU A N 1
ATOM 668 C CA . GLU A 1 85 ? 12.044 -6.946 -17.234 1.00 73.50 85 GLU A CA 1
ATOM 669 C C . GLU A 1 85 ? 12.580 -7.310 -18.627 1.00 73.50 85 GLU A C 1
ATOM 671 O O . GLU A 1 85 ? 13.784 -7.493 -18.803 1.00 73.50 85 GLU A O 1
ATOM 676 N N . LYS A 1 86 ? 11.714 -7.339 -19.649 1.00 78.81 86 LYS A N 1
ATOM 677 C CA . LYS A 1 86 ? 12.135 -7.563 -21.041 1.00 78.81 86 LYS A CA 1
ATOM 678 C C . LYS A 1 86 ? 12.920 -6.366 -21.579 1.00 78.81 86 LYS A C 1
ATOM 680 O O . LYS A 1 86 ? 13.942 -6.561 -22.227 1.00 78.81 86 LYS A O 1
ATOM 685 N N . ILE A 1 87 ? 12.479 -5.146 -21.261 1.00 76.81 87 ILE A N 1
ATOM 686 C CA . ILE A 1 87 ? 13.163 -3.905 -21.655 1.00 76.81 87 ILE A CA 1
ATOM 687 C C . ILE A 1 87 ? 14.532 -3.803 -20.976 1.00 76.81 87 ILE A C 1
ATOM 689 O O . ILE A 1 87 ? 15.516 -3.559 -21.662 1.00 76.81 87 ILE A O 1
ATOM 693 N N . LYS A 1 88 ? 14.626 -4.061 -19.663 1.00 77.94 88 LYS A N 1
ATOM 694 C CA . LYS A 1 88 ? 15.914 -4.069 -18.938 1.00 77.94 88 LYS A CA 1
ATOM 695 C C . LYS A 1 88 ? 16.917 -5.065 -19.516 1.00 77.94 88 LYS A C 1
ATOM 697 O O . LYS A 1 88 ? 18.120 -4.820 -19.504 1.00 77.94 88 LYS A O 1
ATOM 702 N N . LYS A 1 89 ? 16.434 -6.226 -19.964 1.00 82.62 89 LYS A N 1
ATOM 703 C CA . LYS A 1 89 ? 17.291 -7.237 -20.580 1.00 82.62 89 LYS A CA 1
ATOM 704 C C . LYS A 1 89 ? 17.789 -6.766 -21.945 1.00 82.62 89 LYS A C 1
ATOM 706 O O . LYS A 1 89 ? 18.989 -6.803 -22.181 1.00 82.62 89 LYS A O 1
ATOM 711 N N . ALA A 1 90 ? 16.892 -6.241 -22.778 1.00 81.94 90 ALA A N 1
ATOM 712 C CA . ALA A 1 90 ? 17.244 -5.691 -24.083 1.00 81.94 90 ALA A CA 1
ATOM 713 C C . ALA A 1 90 ? 18.204 -4.492 -23.983 1.00 81.94 90 ALA A C 1
ATOM 715 O O . ALA A 1 90 ? 19.115 -4.378 -24.794 1.00 81.94 90 ALA A O 1
ATOM 716 N N . SER A 1 91 ? 18.046 -3.621 -22.977 1.00 83.25 91 SER A N 1
ATOM 717 C CA . SER A 1 91 ? 18.948 -2.482 -22.770 1.00 83.25 91 SER A CA 1
ATOM 718 C C . SER A 1 91 ? 20.348 -2.927 -22.349 1.00 83.25 91 SER A C 1
ATOM 720 O O . SER A 1 91 ? 21.321 -2.432 -22.900 1.00 83.25 91 SER A O 1
ATOM 722 N N . LYS A 1 92 ? 20.457 -3.906 -21.438 1.00 86.50 92 LYS A N 1
ATOM 723 C CA . LYS A 1 92 ? 21.752 -4.497 -21.061 1.00 86.50 92 LYS A CA 1
ATOM 724 C C . LYS A 1 92 ? 22.422 -5.207 -22.232 1.00 86.50 92 LYS A C 1
ATOM 726 O O . LYS A 1 92 ? 23.626 -5.098 -22.404 1.00 86.50 92 LYS A O 1
ATOM 731 N N . GLU A 1 93 ? 21.653 -5.945 -23.028 1.00 87.88 93 GLU A N 1
ATOM 732 C CA . GLU A 1 93 ? 22.171 -6.610 -24.226 1.00 87.88 93 GLU A CA 1
ATOM 733 C C . GLU A 1 93 ? 22.674 -5.594 -25.258 1.00 87.88 93 GLU A C 1
ATOM 735 O O . GLU A 1 93 ? 23.720 -5.826 -25.854 1.00 87.88 93 GLU A O 1
ATOM 740 N N . ALA A 1 94 ? 21.981 -4.464 -25.434 1.00 86.81 94 ALA A N 1
ATOM 741 C CA . ALA A 1 94 ? 22.409 -3.380 -26.316 1.00 86.81 94 ALA A CA 1
ATOM 742 C C . ALA A 1 94 ? 23.687 -2.681 -25.821 1.00 86.81 94 ALA A C 1
ATOM 744 O O . ALA A 1 94 ? 24.581 -2.441 -26.624 1.00 86.81 94 ALA A O 1
ATOM 745 N N . GLU A 1 95 ? 23.794 -2.419 -24.517 1.00 86.31 95 GLU A N 1
ATOM 746 C CA . GLU A 1 95 ? 24.976 -1.817 -23.880 1.00 86.31 95 GLU A CA 1
ATOM 747 C C . GLU A 1 95 ? 26.209 -2.725 -24.034 1.00 86.31 95 GLU A C 1
ATOM 749 O O . GLU A 1 95 ? 27.254 -2.288 -24.505 1.00 86.31 95 GLU A O 1
ATOM 754 N N . ILE A 1 96 ? 26.051 -4.031 -23.790 1.00 88.31 96 ILE A N 1
ATOM 755 C CA . ILE A 1 96 ? 27.106 -5.031 -24.022 1.00 88.31 96 ILE A CA 1
ATOM 756 C C . ILE A 1 96 ? 27.489 -5.112 -25.511 1.00 88.31 96 ILE A C 1
ATOM 758 O O . ILE A 1 96 ? 28.655 -5.316 -25.843 1.00 88.31 96 ILE A O 1
ATOM 762 N N . LEU A 1 97 ? 26.523 -4.965 -26.426 1.00 86.00 97 LEU A N 1
ATOM 763 C CA . LEU A 1 97 ? 26.792 -4.978 -27.868 1.00 86.00 97 LEU A CA 1
ATOM 764 C C . LEU A 1 97 ? 27.542 -3.729 -28.350 1.00 86.00 97 LEU A C 1
ATOM 766 O O . LEU A 1 97 ? 28.257 -3.817 -29.347 1.00 86.00 97 LEU A O 1
ATOM 770 N N . GLU A 1 98 ? 27.341 -2.580 -27.701 1.00 81.94 98 GLU A N 1
ATOM 771 C CA . GLU A 1 98 ? 28.104 -1.357 -27.967 1.00 81.94 98 GLU A CA 1
ATOM 772 C C . GLU A 1 98 ? 29.524 -1.445 -27.408 1.00 81.94 98 GLU A C 1
ATOM 774 O O . GLU A 1 98 ? 30.451 -1.036 -28.094 1.00 81.94 98 GLU A O 1
ATOM 779 N N . GLU A 1 99 ? 29.721 -2.046 -26.232 1.00 79.12 99 GLU A N 1
ATOM 780 C CA . GLU A 1 99 ? 31.059 -2.253 -25.654 1.00 79.12 99 GLU A CA 1
ATOM 781 C C . GLU A 1 99 ? 31.917 -3.271 -26.431 1.00 79.12 99 GLU A C 1
ATOM 783 O O . GLU A 1 99 ? 33.143 -3.271 -26.320 1.00 79.12 99 GLU A O 1
ATOM 788 N N . LEU A 1 100 ? 31.284 -4.151 -27.215 1.00 77.31 100 LEU A N 1
ATOM 789 C CA . LEU A 1 100 ? 31.951 -5.152 -28.057 1.00 77.31 100 LEU A CA 1
ATOM 790 C C . LEU A 1 100 ? 32.270 -4.665 -29.485 1.00 77.31 100 LEU A C 1
ATOM 792 O O . LEU A 1 100 ? 32.897 -5.416 -30.238 1.00 77.31 100 LEU A O 1
ATOM 796 N N . LYS A 1 101 ? 31.827 -3.464 -29.879 1.00 64.25 101 LYS A N 1
ATOM 797 C CA . LYS A 1 101 ? 32.099 -2.850 -31.192 1.00 64.25 101 LYS A CA 1
ATOM 798 C C . LYS A 1 101 ? 33.256 -1.861 -31.133 1.00 64.25 101 LYS A C 1
ATOM 800 O O . LYS A 1 101 ? 33.977 -1.799 -32.154 1.00 64.25 101 LYS A O 1
#

Solvent-accessible surface area (backbone atoms only — not comparable to full-atom values): 6041 Å² total; per-residue (Å²): 142,82,79,74,73,71,56,60,66,57,52,58,62,59,59,57,66,78,69,69,61,91,69,81,54,84,56,71,66,62,55,52,52,54,52,51,52,46,53,52,48,52,53,49,41,66,67,32,70,97,37,67,72,64,26,52,53,46,49,51,47,45,42,53,72,53,44,57,55,43,58,65,44,59,71,51,43,51,82,76,40,74,54,51,71,60,50,55,49,53,51,52,53,50,53,54,55,59,77,73,105

Radius of gyration: 23.59 Å; Cα contacts (8 Å, |Δi|>4): 27; chains: 1; bounding box: 48×48×63 Å

Sequence (101 aa):
MKKSVLVVPSLLLMLAGCAAQEKACEDITLVSEQIQQCQALQRQIAKAKGKPILRTELERRYQQDCVDIRYYRDEHQIAICGNKEKIKKASKEAEILEELK

pLDDT: mean 76.9, std 14.29, range [46.22, 97.19]

Secondary structure (DSSP, 8-state):
--SSTTHHHHHHHHHHTTS--TTSS--HHHHHHHHHHHHHHHHHHHHTTT-HHHHHHHHHHHIIIIIIHHHHHHHHHHHHHTTHHHHHHHHHHHHHHHHT-